Protein AF-A0A1Q3K1A4-F1 (afdb_monomer_lite)

Sequence (86 aa):
MSKTFAIAVSLALIGASAAVAQQGTKDGSYDPSATQSSPYLNNAPVGHRQPRLSDLPPETREAERPKVDPADAALDRKIKSICRGC

Structure (mmCIF, N/CA/C/O backbone):
data_AF-A0A1Q3K1A4-F1
#
_entry.id   AF-A0A1Q3K1A4-F1
#
loop_
_atom_site.group_PDB
_atom_site.id
_atom_site.type_symbol
_atom_site.label_atom_id
_atom_site.label_alt_id
_atom_site.label_comp_id
_atom_site.label_asym_id
_atom_site.label_entity_id
_atom_site.label_seq_id
_atom_site.pdbx_PDB_ins_code
_atom_site.Cartn_x
_atom_site.Cartn_y
_atom_site.Cartn_z
_atom_site.occupancy
_atom_site.B_iso_or_equiv
_atom_site.auth_seq_id
_atom_site.auth_comp_id
_atom_site.auth_asym_id
_atom_site.auth_atom_id
_atom_site.pdbx_PDB_model_num
ATOM 1 N N . MET A 1 1 ? 38.318 -20.085 43.980 1.00 53.88 1 MET A N 1
ATOM 2 C CA . MET A 1 1 ? 36.860 -20.331 43.879 1.00 53.88 1 MET A CA 1
ATOM 3 C C . MET A 1 1 ? 36.014 -19.058 43.972 1.00 53.88 1 MET A C 1
ATOM 5 O O . MET A 1 1 ? 35.0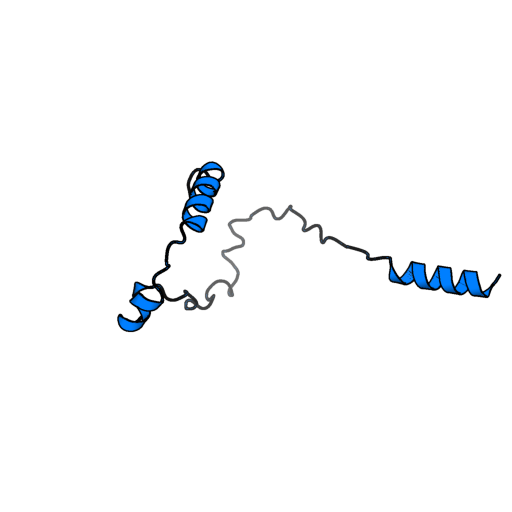24 -18.982 43.271 1.00 53.88 1 MET A O 1
ATOM 9 N N . SER A 1 2 ? 36.385 -18.020 44.730 1.00 60.81 2 SER A N 1
ATOM 10 C CA . SER A 1 2 ? 35.573 -16.786 44.850 1.00 60.81 2 SER A CA 1
ATOM 11 C C . SER A 1 2 ? 35.423 -15.962 43.557 1.00 60.81 2 SER A C 1
ATOM 13 O O . SER A 1 2 ? 34.361 -15.406 43.296 1.00 60.81 2 SER A O 1
ATOM 15 N N . LYS A 1 3 ? 36.462 -15.905 42.713 1.00 58.84 3 LYS A N 1
ATOM 16 C CA . LYS A 1 3 ? 36.459 -15.105 41.471 1.00 58.84 3 LYS A CA 1
ATOM 17 C C . LYS A 1 3 ? 35.544 -15.673 40.378 1.00 58.84 3 LYS A C 1
ATOM 19 O O . LYS A 1 3 ? 34.929 -14.910 39.645 1.00 58.84 3 LYS A O 1
ATOM 24 N N . THR A 1 4 ? 35.412 -16.998 40.295 1.00 61.53 4 THR A N 1
ATOM 25 C CA . THR A 1 4 ? 34.505 -17.666 39.345 1.00 61.53 4 THR A CA 1
ATOM 26 C C . THR A 1 4 ? 33.042 -17.500 39.752 1.00 61.53 4 THR A C 1
ATOM 28 O O . THR A 1 4 ? 32.194 -17.315 38.886 1.00 61.53 4 THR A O 1
ATOM 31 N N . PHE A 1 5 ? 32.755 -17.470 41.059 1.00 64.12 5 PHE A N 1
ATOM 32 C CA . PHE A 1 5 ? 31.423 -17.131 41.569 1.00 64.12 5 PHE A CA 1
ATOM 33 C C . PHE A 1 5 ? 31.031 -15.687 41.237 1.00 64.12 5 PHE A C 1
ATOM 35 O O . PHE A 1 5 ? 29.917 -15.454 40.781 1.00 64.12 5 PHE A O 1
ATOM 42 N N . ALA A 1 6 ? 31.954 -14.730 41.387 1.00 62.88 6 ALA A N 1
ATOM 43 C CA . ALA A 1 6 ? 31.687 -13.331 41.050 1.00 62.88 6 ALA A CA 1
ATOM 44 C C . ALA A 1 6 ? 31.363 -13.135 39.556 1.00 62.88 6 ALA A C 1
ATOM 46 O O . ALA A 1 6 ? 30.450 -12.389 39.219 1.00 62.88 6 ALA A O 1
ATOM 47 N N . ILE A 1 7 ? 32.058 -13.843 38.659 1.00 68.19 7 ILE A N 1
ATOM 48 C CA . ILE A 1 7 ? 31.804 -13.763 37.211 1.00 68.19 7 ILE A CA 1
ATOM 49 C C . ILE A 1 7 ? 30.452 -14.398 36.845 1.00 68.19 7 ILE A C 1
ATOM 51 O O . ILE A 1 7 ? 29.707 -13.830 36.049 1.00 68.19 7 ILE A O 1
ATOM 55 N N . ALA A 1 8 ? 30.105 -15.539 37.450 1.00 62.88 8 ALA A N 1
ATOM 56 C CA . ALA A 1 8 ? 28.837 -16.222 37.186 1.00 62.88 8 ALA A CA 1
ATOM 57 C C . ALA A 1 8 ? 27.614 -15.406 37.648 1.00 62.88 8 ALA A C 1
ATOM 59 O O . ALA A 1 8 ? 26.605 -15.362 36.946 1.00 62.88 8 ALA A O 1
ATOM 60 N N . VAL A 1 9 ? 27.716 -14.712 38.788 1.00 65.75 9 VAL A N 1
ATOM 61 C CA . VAL A 1 9 ? 26.646 -13.832 39.292 1.00 65.75 9 VAL A CA 1
ATOM 62 C C . VAL A 1 9 ? 26.457 -12.617 38.381 1.00 65.75 9 VAL A C 1
ATOM 64 O O . VAL A 1 9 ? 25.324 -12.283 38.040 1.00 65.75 9 VAL A O 1
ATOM 67 N N . SER A 1 10 ? 27.544 -11.995 37.918 1.00 60.62 10 SER A N 1
ATOM 68 C CA . SER A 1 10 ? 27.461 -10.839 37.016 1.00 60.62 10 SER A CA 1
ATOM 69 C C . SER A 1 10 ? 26.831 -11.185 35.665 1.00 60.62 10 SER A C 1
ATOM 71 O O . SER A 1 10 ? 26.079 -10.381 35.120 1.00 60.62 10 SER A O 1
ATOM 73 N N . LEU A 1 11 ? 27.088 -12.385 35.132 1.00 63.47 11 LEU A N 1
ATOM 74 C CA . LEU A 1 11 ? 26.509 -12.816 33.857 1.00 63.47 11 LEU A CA 1
ATOM 75 C C . LEU A 1 11 ? 25.006 -13.139 33.975 1.00 63.47 11 LEU A C 1
ATOM 77 O O . LEU A 1 11 ? 24.251 -12.895 33.037 1.00 63.47 11 LEU A O 1
ATOM 81 N N . ALA A 1 12 ? 24.556 -13.620 35.139 1.00 61.19 12 ALA A N 1
ATOM 82 C CA . ALA A 1 12 ? 23.146 -13.915 35.396 1.00 61.19 12 ALA A CA 1
ATOM 83 C C . ALA A 1 12 ? 22.265 -12.653 35.485 1.00 61.19 12 ALA A C 1
ATOM 85 O O . ALA A 1 12 ? 21.107 -12.693 35.076 1.00 61.19 12 ALA A O 1
ATOM 86 N N . LEU A 1 13 ? 22.801 -11.521 35.964 1.00 61.72 13 LEU A N 1
ATOM 87 C CA . LEU A 1 13 ? 22.035 -10.270 36.082 1.00 61.72 13 LEU A CA 1
ATOM 88 C C . LEU A 1 13 ? 21.769 -9.579 34.734 1.00 61.72 13 LEU A C 1
ATOM 90 O O . LEU A 1 13 ? 20.807 -8.826 34.622 1.00 61.72 13 LEU A O 1
ATOM 94 N N . ILE A 1 14 ? 22.590 -9.831 33.712 1.00 65.06 14 ILE A N 1
ATOM 95 C CA . ILE A 1 14 ? 22.466 -9.172 32.400 1.00 65.06 14 ILE A CA 1
ATOM 96 C C . ILE A 1 14 ? 21.459 -9.911 31.494 1.00 65.06 14 ILE A C 1
ATOM 98 O O . ILE A 1 14 ? 20.884 -9.313 30.588 1.00 65.06 14 ILE A O 1
ATOM 102 N N . GLY A 1 15 ? 21.199 -11.200 31.748 1.00 60.31 15 GLY A N 1
ATOM 103 C CA . GLY A 1 15 ? 20.333 -12.043 30.911 1.00 60.31 15 GLY A CA 1
ATOM 104 C C . GLY A 1 15 ? 18.840 -12.042 31.266 1.00 60.31 15 GLY A C 1
ATOM 105 O O . GLY A 1 15 ? 18.046 -12.636 30.540 1.00 60.31 15 GLY A O 1
ATOM 106 N N . ALA A 1 16 ? 18.430 -11.405 32.366 1.00 61.75 16 ALA A N 1
ATOM 107 C CA . ALA A 1 16 ? 17.038 -11.412 32.812 1.00 61.75 16 ALA A CA 1
ATOM 108 C C . ALA A 1 16 ? 16.234 -10.286 32.139 1.00 61.75 16 ALA A C 1
ATOM 110 O O . ALA A 1 16 ? 15.993 -9.227 32.715 1.00 61.75 16 ALA A O 1
ATOM 111 N N . SER A 1 17 ? 15.810 -10.504 3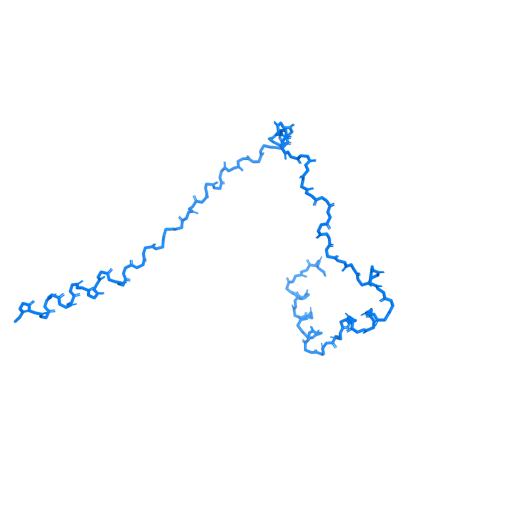0.895 1.00 62.75 17 SER A N 1
ATOM 112 C CA . SER A 1 17 ? 14.844 -9.623 30.231 1.00 62.75 17 SER A CA 1
ATOM 113 C C . SER A 1 17 ? 13.439 -9.869 30.796 1.00 62.75 17 SER A C 1
ATOM 115 O O . SER A 1 17 ? 12.795 -10.863 30.465 1.00 62.75 17 SER A O 1
ATOM 117 N N . ALA A 1 18 ? 12.946 -8.975 31.656 1.00 66.88 18 ALA A N 1
ATOM 118 C CA . ALA A 1 18 ? 11.558 -8.997 32.115 1.00 66.88 18 ALA A CA 1
ATOM 119 C C . ALA A 1 18 ? 10.648 -8.359 31.051 1.00 66.88 18 ALA A C 1
ATOM 121 O O . ALA A 1 18 ? 10.540 -7.138 30.958 1.00 66.88 18 ALA A O 1
ATOM 122 N N . ALA A 1 19 ? 9.992 -9.181 30.230 1.00 67.31 19 ALA A N 1
ATOM 123 C CA . ALA A 1 19 ? 8.925 -8.719 29.348 1.00 67.31 19 ALA A CA 1
ATOM 124 C C . ALA A 1 19 ? 7.623 -8.591 30.155 1.00 67.31 19 ALA A C 1
ATOM 126 O O . ALA A 1 19 ? 6.922 -9.573 30.390 1.00 67.31 19 ALA A O 1
ATOM 127 N N . VAL A 1 20 ? 7.299 -7.378 30.600 1.00 70.06 20 VAL A N 1
ATOM 128 C CA . VAL A 1 20 ? 5.971 -7.051 31.135 1.00 70.06 20 VAL A CA 1
ATOM 129 C C . VAL A 1 20 ? 5.053 -6.706 29.968 1.00 70.06 20 VAL A C 1
ATOM 131 O O . VAL A 1 20 ? 5.160 -5.639 29.369 1.00 70.06 20 VAL A O 1
ATOM 134 N N . ALA A 1 21 ? 4.145 -7.617 29.626 1.00 60.97 21 ALA A N 1
ATOM 135 C CA . ALA A 1 21 ? 3.025 -7.287 28.760 1.00 60.97 21 ALA A CA 1
ATOM 136 C C . ALA A 1 21 ? 2.033 -6.436 29.566 1.00 60.97 21 ALA A C 1
ATOM 138 O O . ALA A 1 21 ? 1.524 -6.880 30.596 1.00 60.97 21 ALA A O 1
ATOM 139 N N . GLN A 1 22 ? 1.733 -5.222 29.099 1.00 60.88 22 GLN A N 1
ATOM 140 C CA . GLN A 1 22 ? 0.534 -4.517 29.544 1.00 60.88 22 GLN A CA 1
ATOM 141 C C . GLN A 1 22 ? -0.666 -5.332 29.071 1.00 60.88 22 GLN A C 1
ATOM 143 O O . GLN A 1 22 ? -1.067 -5.265 27.908 1.00 60.88 22 GLN A O 1
ATOM 148 N N . GLN A 1 23 ? -1.229 -6.126 29.978 1.00 57.88 23 GLN A N 1
ATOM 149 C CA . GLN A 1 23 ? -2.539 -6.713 29.784 1.00 57.88 23 GLN A CA 1
ATOM 150 C C . GLN A 1 23 ? -3.535 -5.556 29.858 1.00 57.88 23 GLN A C 1
ATOM 152 O O . GLN A 1 23 ? -4.014 -5.192 30.929 1.00 57.88 23 GLN A O 1
ATOM 157 N N . GLY A 1 24 ? -3.762 -4.906 28.713 1.00 56.47 24 GLY A N 1
ATOM 158 C CA . GLY A 1 24 ? -4.853 -3.960 28.559 1.00 56.47 24 GLY A CA 1
ATOM 159 C C . GLY A 1 24 ? -6.119 -4.673 29.004 1.00 56.47 24 GLY A C 1
ATOM 160 O O . GLY A 1 24 ? -6.443 -5.739 28.474 1.00 56.47 24 GLY A O 1
ATOM 161 N N . THR A 1 25 ? -6.779 -4.135 30.023 1.00 54.78 25 THR A N 1
ATOM 162 C CA . THR A 1 25 ? -8.083 -4.611 30.461 1.00 54.78 25 THR A CA 1
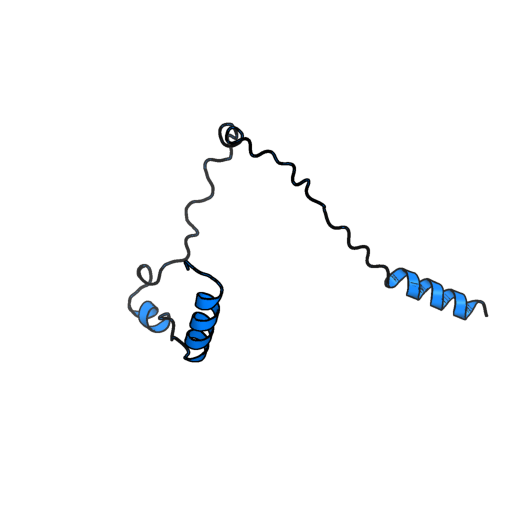ATOM 163 C C . THR A 1 25 ? -9.001 -4.555 29.251 1.00 54.78 25 THR A C 1
ATOM 165 O O . THR A 1 25 ? -9.426 -3.495 28.795 1.00 54.78 25 THR A O 1
ATOM 168 N N . LYS A 1 26 ? -9.288 -5.728 28.695 1.00 54.19 26 LYS A N 1
ATOM 169 C CA . LYS A 1 26 ? -10.273 -5.936 27.634 1.00 54.19 26 LYS A CA 1
ATOM 170 C C . LYS A 1 26 ? -11.696 -5.856 28.199 1.00 54.19 26 LYS A C 1
ATOM 172 O O . LYS A 1 26 ? -12.568 -6.569 27.744 1.00 54.19 26 LYS A O 1
ATOM 177 N N . ASP A 1 27 ? -11.916 -4.954 29.149 1.00 53.03 27 ASP A N 1
ATOM 178 C CA . ASP A 1 27 ? -13.225 -4.626 29.712 1.00 53.03 27 ASP A CA 1
ATOM 179 C C . ASP A 1 27 ? -13.523 -3.137 29.506 1.00 53.03 27 ASP A C 1
ATOM 181 O O . ASP A 1 27 ? -14.181 -2.476 30.307 1.00 53.03 27 ASP A O 1
ATOM 185 N N . GLY A 1 28 ? -13.040 -2.585 28.392 1.00 52.50 28 GLY A N 1
ATOM 186 C CA . GLY A 1 28 ? -13.660 -1.409 27.809 1.00 52.50 28 GLY A CA 1
ATOM 187 C C . GLY A 1 28 ? -15.011 -1.832 27.255 1.00 52.50 28 GLY A C 1
ATOM 188 O O . GLY A 1 28 ? -15.111 -2.171 26.076 1.00 52.50 28 GLY A O 1
ATOM 189 N N . SER A 1 29 ? -16.036 -1.854 28.110 1.00 54.12 29 SER A N 1
ATOM 190 C CA . SER A 1 29 ? -17.418 -1.791 27.647 1.00 54.12 29 SER A CA 1
ATOM 191 C C . SER A 1 29 ? -17.479 -0.625 26.665 1.00 54.12 29 SER A C 1
ATOM 193 O O . SER A 1 29 ? -17.136 0.506 27.017 1.00 54.12 29 SER A O 1
ATOM 195 N N . TYR A 1 30 ? -17.784 -0.915 25.404 1.00 55.41 30 TYR A N 1
ATOM 196 C CA . TYR A 1 30 ? -17.983 0.120 24.409 1.00 55.41 30 TYR A CA 1
ATOM 197 C C . TYR A 1 30 ? -19.233 0.878 24.854 1.00 55.41 30 TYR A C 1
ATOM 199 O O . TYR A 1 30 ? -20.351 0.389 24.735 1.00 55.41 30 TYR A O 1
ATOM 207 N N . ASP A 1 31 ? -19.049 2.047 25.453 1.00 55.12 31 ASP A N 1
ATOM 208 C CA . ASP A 1 31 ? -20.144 2.984 25.617 1.00 55.12 31 ASP A CA 1
ATOM 209 C C . ASP A 1 31 ? -20.214 3.804 24.321 1.00 55.12 31 ASP A C 1
ATOM 211 O O . ASP A 1 31 ? -19.360 4.672 24.105 1.00 55.12 31 ASP A O 1
ATOM 215 N N . PRO A 1 32 ? -21.182 3.547 23.420 1.00 55.84 32 PRO A N 1
ATOM 216 C CA . PRO A 1 32 ? -21.350 4.356 22.216 1.00 55.84 32 PRO A CA 1
ATOM 217 C C . PRO A 1 32 ? -21.685 5.826 22.539 1.00 55.84 32 PRO A C 1
ATOM 219 O O . PRO A 1 32 ? -21.640 6.672 21.643 1.00 55.84 32 PRO A O 1
ATOM 222 N N . SER A 1 33 ? -21.987 6.158 23.801 1.00 55.00 33 SER A N 1
ATOM 223 C CA . SER A 1 33 ? -22.188 7.527 24.276 1.00 55.00 33 SER A CA 1
ATOM 224 C C . SER A 1 33 ? -20.890 8.244 24.677 1.00 55.00 33 SER A C 1
ATOM 226 O O . SER A 1 33 ? -20.879 9.476 24.715 1.00 55.00 33 SER A O 1
ATOM 228 N N . ALA A 1 34 ? -19.778 7.537 24.922 1.00 53.03 34 ALA A N 1
ATOM 229 C CA . ALA A 1 34 ? -18.512 8.163 25.334 1.00 53.03 34 ALA A CA 1
ATOM 230 C C . ALA A 1 34 ? -17.848 8.994 24.214 1.00 53.03 34 ALA A C 1
ATOM 232 O O . ALA A 1 34 ? -16.962 9.810 24.471 1.00 53.03 34 ALA A O 1
ATOM 233 N N . THR A 1 35 ? -18.291 8.830 22.964 1.00 52.78 35 THR A N 1
ATOM 234 C CA . THR A 1 35 ? -17.834 9.627 21.814 1.00 52.78 35 THR A CA 1
ATOM 235 C C . THR A 1 35 ? -18.527 10.993 21.719 1.00 52.78 35 THR A C 1
ATOM 237 O O . THR A 1 35 ? -18.078 11.846 20.961 1.00 52.78 35 THR A O 1
ATOM 240 N N . GLN A 1 36 ? -19.599 11.252 22.477 1.00 53.84 36 GLN A N 1
ATOM 241 C CA . GLN A 1 36 ? -20.391 12.479 22.295 1.00 53.84 36 GLN A CA 1
ATOM 242 C C . GLN A 1 36 ? -19.940 13.667 23.159 1.00 53.84 36 GLN A C 1
ATOM 244 O O . GLN A 1 36 ? -20.345 14.793 22.886 1.00 53.84 36 GLN A O 1
ATOM 249 N N . SER A 1 37 ? -19.091 13.464 24.173 1.00 52.94 37 SER A N 1
ATOM 250 C CA . SER A 1 37 ? -18.813 14.501 25.183 1.00 52.94 37 SER A CA 1
ATOM 251 C C . SER A 1 37 ? -17.355 14.949 25.299 1.00 52.94 37 SER A C 1
ATOM 253 O O . SER A 1 37 ? -17.021 15.651 26.252 1.00 52.94 37 SER A O 1
ATOM 255 N N . SER A 1 38 ? -16.471 14.586 24.364 1.00 54.38 38 SER A N 1
ATOM 256 C CA . SER A 1 38 ? -15.115 15.148 24.353 1.00 54.38 38 SER A CA 1
ATOM 257 C C . SER A 1 38 ? -15.054 16.378 23.438 1.00 54.38 38 SER A C 1
ATOM 259 O O . SER A 1 38 ? -15.172 16.228 22.219 1.00 54.38 38 SER A O 1
ATOM 261 N N . PRO A 1 39 ? -14.812 17.592 23.975 1.00 56.94 39 PRO A N 1
ATOM 262 C CA . PRO A 1 39 ? -14.647 18.804 23.167 1.00 56.94 39 PRO A CA 1
ATOM 263 C C . PRO A 1 39 ? -13.420 18.755 22.234 1.00 56.94 39 PRO A C 1
ATOM 265 O O . PRO A 1 39 ? -13.254 19.636 21.394 1.00 56.94 39 PRO A O 1
ATOM 268 N N . TYR A 1 40 ? -12.584 17.715 22.337 1.00 56.88 40 TYR A N 1
ATOM 269 C CA . TYR A 1 40 ? -11.376 17.521 21.532 1.00 56.88 40 TYR A CA 1
ATOM 270 C C . TYR A 1 40 ? -11.540 16.529 20.366 1.00 56.88 40 TYR A C 1
ATOM 272 O O . TYR A 1 40 ? -10.587 16.317 19.622 1.00 56.88 40 TYR A O 1
ATOM 280 N N . LEU A 1 41 ? -12.721 15.929 20.161 1.00 56.31 41 LEU A N 1
ATOM 281 C CA . LEU A 1 41 ? -12.941 14.946 19.081 1.00 56.31 41 LEU A CA 1
ATOM 282 C C . LEU A 1 41 ? -13.139 15.555 17.681 1.00 56.31 41 LEU A C 1
ATOM 284 O O . LEU A 1 41 ? -13.189 14.816 16.702 1.00 56.31 41 LEU A O 1
ATOM 288 N N . ASN A 1 42 ? -13.222 16.881 17.556 1.00 61.12 42 ASN A N 1
ATOM 289 C CA . ASN A 1 42 ? -13.710 17.521 16.330 1.00 61.12 42 ASN A CA 1
ATOM 290 C C . ASN A 1 42 ? -12.651 18.102 15.387 1.00 61.12 42 ASN A C 1
ATOM 292 O O . ASN A 1 42 ? -13.034 18.836 14.488 1.00 61.12 42 ASN A O 1
ATOM 296 N N . ASN A 1 43 ? -11.357 17.803 15.525 1.00 63.88 43 ASN A N 1
ATOM 297 C CA . ASN A 1 43 ? -10.372 18.193 14.503 1.00 63.88 43 ASN A CA 1
ATOM 298 C C . ASN A 1 43 ? -9.123 17.300 14.544 1.00 63.88 43 ASN A C 1
ATOM 300 O O . ASN A 1 43 ? -8.037 17.743 14.914 1.00 63.88 43 ASN A O 1
ATOM 304 N N . ALA A 1 44 ? -9.237 16.039 14.121 1.00 63.62 44 ALA A N 1
ATOM 305 C CA . ALA A 1 44 ? -8.067 15.428 13.492 1.00 63.62 44 ALA A CA 1
ATOM 306 C C . ALA A 1 44 ? -7.791 16.232 12.204 1.00 63.62 44 ALA A C 1
ATOM 308 O O . ALA A 1 44 ? -8.742 16.440 11.446 1.00 63.62 44 ALA A O 1
ATOM 309 N N . PRO A 1 45 ? -6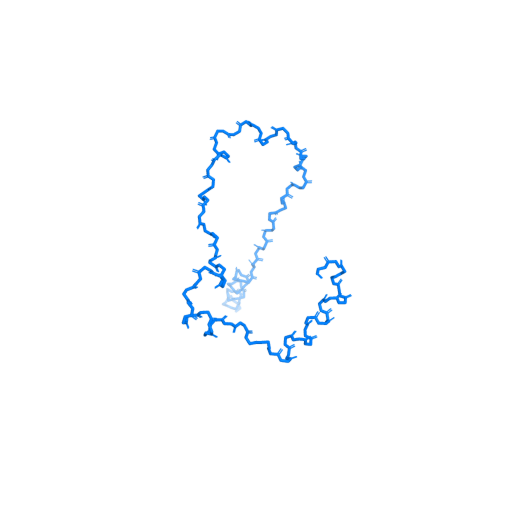.562 16.720 11.945 1.00 68.25 45 PRO A N 1
ATOM 310 C CA . PRO A 1 45 ? -6.259 17.466 10.729 1.00 68.25 45 PRO A CA 1
ATOM 311 C C . PRO A 1 4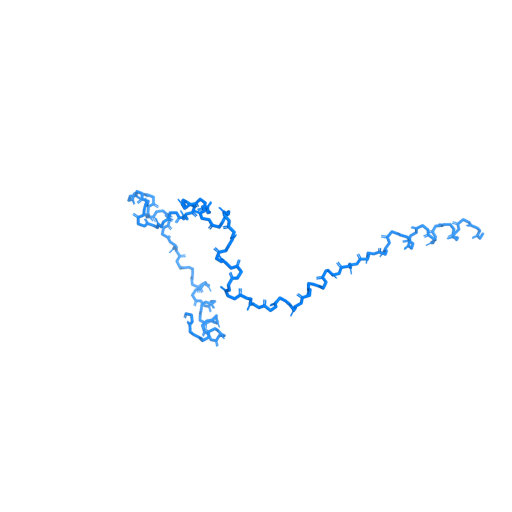5 ? -6.689 16.678 9.487 1.00 68.25 45 PRO A C 1
ATOM 313 O O . PRO A 1 45 ? -6.101 15.654 9.131 1.00 68.25 45 PRO A O 1
ATOM 316 N N . VAL A 1 46 ? -7.751 17.142 8.834 1.00 65.75 46 VAL A N 1
ATOM 317 C CA . VAL A 1 46 ? -8.249 16.545 7.597 1.00 65.75 46 VAL A CA 1
ATOM 318 C C . VAL A 1 46 ? -7.334 17.046 6.485 1.00 65.75 46 VAL A C 1
ATOM 320 O O . VAL A 1 46 ? -7.441 18.190 6.058 1.00 65.75 46 VAL A O 1
ATOM 323 N N . GLY A 1 47 ? -6.367 16.228 6.067 1.00 66.38 47 GLY A N 1
ATOM 324 C CA . GLY A 1 47 ? -5.390 16.676 5.066 1.00 66.38 47 GLY A CA 1
ATOM 325 C C . GLY A 1 47 ? -4.221 15.742 4.763 1.00 66.38 47 GLY A C 1
ATOM 326 O O . GLY A 1 47 ? -3.576 15.919 3.739 1.00 66.38 47 GLY A O 1
ATOM 327 N N . HIS A 1 48 ? -3.965 14.705 5.566 1.00 68.06 48 HIS A N 1
ATOM 328 C CA . HIS A 1 48 ? -2.917 13.716 5.263 1.00 68.06 48 HIS A CA 1
ATOM 329 C C . HIS A 1 48 ? -3.421 12.536 4.428 1.00 68.06 48 HIS A C 1
ATOM 331 O O . HIS A 1 48 ? -2.978 11.400 4.608 1.00 68.06 48 HIS A O 1
ATOM 337 N N . ARG A 1 49 ? -4.357 12.767 3.498 1.00 77.25 49 ARG A N 1
ATOM 338 C CA . ARG A 1 49 ? -4.603 11.738 2.487 1.00 77.25 49 ARG A CA 1
ATOM 339 C C . ARG A 1 49 ? -3.354 11.688 1.618 1.00 77.25 49 ARG A C 1
ATOM 341 O O . ARG A 1 49 ? -2.980 12.699 1.033 1.00 77.25 49 ARG A O 1
ATOM 348 N N . GLN A 1 50 ? -2.715 10.524 1.551 1.00 83.00 50 GLN A N 1
ATOM 349 C CA . GLN A 1 50 ? -1.700 10.299 0.530 1.00 83.00 50 GLN A CA 1
ATOM 350 C C . GLN A 1 50 ? -2.320 10.632 -0.841 1.00 83.00 50 GLN A C 1
ATOM 352 O O . GLN A 1 50 ? -3.451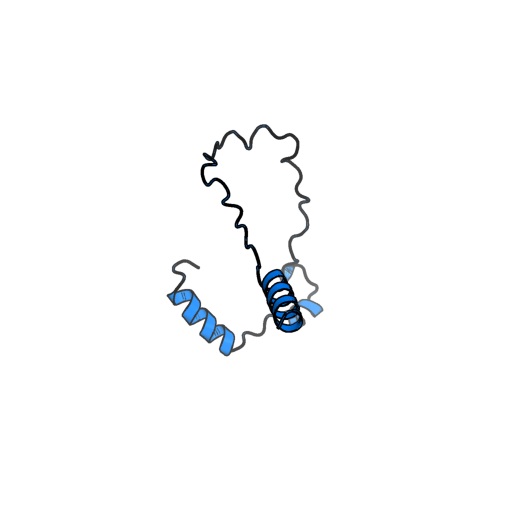 10.181 -1.093 1.00 83.00 50 GLN A O 1
ATOM 357 N N . PRO A 1 51 ? -1.640 11.442 -1.679 1.00 86.06 51 PRO A N 1
ATOM 358 C CA . PRO A 1 51 ? -2.109 11.765 -3.018 1.00 86.06 51 PRO A CA 1
ATOM 359 C C . PRO A 1 51 ? -2.421 10.485 -3.781 1.00 86.06 51 PRO A C 1
ATOM 361 O O . PRO A 1 51 ? -1.639 9.531 -3.770 1.00 86.06 51 PRO A O 1
ATOM 364 N N . ARG A 1 52 ? -3.586 10.437 -4.422 1.00 83.44 52 ARG A N 1
ATOM 365 C CA . ARG A 1 52 ? -3.885 9.354 -5.355 1.00 83.44 52 ARG A CA 1
ATOM 366 C C . ARG A 1 52 ? -3.135 9.613 -6.653 1.00 83.44 52 ARG A C 1
ATOM 368 O O . ARG A 1 52 ? -2.799 10.746 -6.974 1.00 83.44 52 ARG A O 1
ATOM 375 N N . LEU A 1 53 ? -2.974 8.571 -7.462 1.00 83.00 53 LEU A N 1
ATOM 376 C CA . LEU A 1 53 ? -2.374 8.697 -8.792 1.00 83.00 53 LEU A CA 1
ATOM 377 C C . LEU A 1 53 ? -3.099 9.753 -9.658 1.00 83.00 53 LEU A C 1
ATOM 379 O O . LEU A 1 53 ? -2.470 10.458 -10.434 1.00 83.00 53 LEU A O 1
ATOM 383 N N . SER A 1 54 ? -4.416 9.930 -9.487 1.00 84.19 54 SER A N 1
ATOM 384 C CA . SER A 1 54 ? -5.196 10.992 -10.147 1.00 84.19 54 SER A CA 1
ATOM 385 C C . SER A 1 54 ? -4.782 12.409 -9.753 1.00 84.19 54 SER A C 1
ATOM 387 O O . SER A 1 54 ? -4.976 13.338 -10.530 1.00 84.19 54 SER A O 1
ATOM 389 N N . ASP A 1 55 ? -4.217 12.573 -8.565 1.00 87.31 55 ASP A N 1
ATOM 390 C CA . ASP A 1 55 ? -3.899 13.872 -7.974 1.00 87.31 55 ASP A CA 1
ATOM 391 C C . ASP A 1 55 ? -2.489 14.333 -8.383 1.00 87.31 55 ASP A C 1
ATOM 393 O O . ASP A 1 55 ? -2.112 15.479 -8.154 1.00 87.31 55 ASP A O 1
ATOM 397 N N . LEU A 1 56 ? -1.721 13.445 -9.023 1.00 85.75 56 LEU A N 1
ATOM 398 C CA . LEU A 1 56 ? -0.385 13.716 -9.535 1.00 85.75 56 LEU A CA 1
ATOM 399 C C . LEU A 1 56 ? -0.428 14.303 -10.955 1.00 85.75 56 LEU A C 1
ATOM 401 O O . LEU A 1 56 ? -1.333 13.961 -11.726 1.00 85.75 56 LEU A O 1
ATOM 405 N N . PRO A 1 57 ? 0.546 15.149 -11.332 1.00 90.00 57 PRO A N 1
ATOM 406 C CA . PRO A 1 57 ? 0.740 15.593 -12.711 1.00 90.00 57 PRO A CA 1
ATOM 407 C C . PRO A 1 57 ? 0.888 14.429 -13.714 1.00 90.00 57 PRO A C 1
ATOM 409 O O . PRO A 1 57 ? 1.359 13.349 -13.351 1.00 90.00 57 PRO A O 1
ATOM 412 N N . PRO A 1 58 ? 0.491 14.600 -14.988 1.00 84.06 58 PRO A N 1
ATOM 413 C CA . PRO A 1 58 ? 0.492 13.512 -15.970 1.00 84.06 58 PRO A CA 1
ATOM 414 C C . PRO A 1 58 ? 1.883 12.904 -16.207 1.00 84.06 58 PRO A C 1
ATOM 416 O O . PRO A 1 58 ? 1.985 11.692 -16.396 1.00 84.06 58 PRO A O 1
ATOM 419 N N . GLU A 1 59 ? 2.946 13.704 -16.131 1.00 83.81 59 GLU A N 1
ATOM 420 C CA . GLU A 1 59 ? 4.333 13.253 -16.263 1.00 83.81 59 GLU A CA 1
ATOM 421 C C . GLU A 1 59 ? 4.796 12.330 -15.123 1.00 83.81 59 GLU A C 1
ATOM 423 O O . GLU A 1 59 ? 5.544 11.383 -15.367 1.00 83.81 59 GLU A O 1
ATOM 428 N N . THR A 1 60 ? 4.331 12.549 -13.889 1.00 82.12 60 THR A N 1
ATOM 429 C CA . THR A 1 60 ? 4.674 11.693 -12.742 1.00 82.12 60 THR A CA 1
ATOM 430 C C . THR A 1 60 ? 3.758 10.484 -12.639 1.00 82.12 60 THR A C 1
ATOM 432 O O . THR A 1 60 ? 4.190 9.439 -12.157 1.00 82.12 60 THR A O 1
ATOM 435 N N . ARG A 1 61 ? 2.528 10.564 -13.166 1.00 81.88 61 ARG A N 1
ATOM 436 C CA . ARG A 1 61 ? 1.607 9.419 -13.194 1.00 81.88 61 ARG A CA 1
ATOM 437 C C . ARG A 1 61 ? 2.214 8.213 -13.878 1.00 81.88 61 ARG A C 1
ATOM 439 O O . ARG A 1 61 ? 2.145 7.138 -13.305 1.00 81.88 61 ARG A O 1
ATOM 446 N N . GLU A 1 62 ? 2.780 8.385 -15.072 1.00 79.25 62 GLU A N 1
ATOM 447 C CA . GLU A 1 62 ? 3.411 7.314 -15.861 1.00 79.25 62 GLU A CA 1
ATOM 448 C C . GLU A 1 62 ? 4.562 6.639 -15.099 1.00 79.25 62 GLU A C 1
ATOM 450 O O . GLU A 1 62 ? 4.646 5.411 -15.071 1.00 79.25 62 GLU A O 1
ATOM 455 N N . ALA A 1 63 ? 5.406 7.439 -14.441 1.00 79.69 63 ALA A N 1
ATOM 456 C CA . ALA A 1 63 ? 6.544 6.960 -13.659 1.00 79.69 63 ALA A CA 1
ATOM 457 C C . ALA A 1 63 ? 6.118 6.235 -12.370 1.00 79.69 63 ALA A C 1
ATOM 459 O O . ALA A 1 63 ? 6.761 5.267 -11.968 1.00 79.69 63 ALA A O 1
ATOM 460 N N . GLU A 1 64 ? 5.025 6.680 -11.747 1.00 77.88 64 GLU A N 1
ATOM 461 C CA . GLU A 1 64 ? 4.483 6.113 -10.509 1.00 77.88 64 GLU A CA 1
ATOM 462 C C . GLU A 1 64 ? 3.426 5.026 -10.743 1.00 77.88 64 GLU A C 1
ATOM 464 O O . GLU A 1 64 ? 2.890 4.464 -9.782 1.00 77.88 64 GLU A O 1
ATOM 469 N N . ARG A 1 65 ? 3.114 4.680 -12.004 1.00 78.44 65 ARG A N 1
ATOM 470 C CA . ARG A 1 65 ? 2.207 3.561 -12.284 1.00 78.44 65 ARG A CA 1
ATOM 471 C C . ARG A 1 65 ? 2.803 2.292 -11.673 1.00 78.44 65 ARG A C 1
ATOM 473 O O . ARG A 1 65 ? 3.914 1.910 -12.051 1.00 78.44 65 ARG A O 1
ATOM 480 N N . PRO A 1 66 ? 2.069 1.590 -10.791 1.00 71.88 66 PRO A N 1
ATOM 481 C CA . PRO A 1 66 ? 2.559 0.345 -10.233 1.00 71.88 66 PRO A CA 1
ATOM 482 C C . PRO A 1 66 ? 2.768 -0.650 -11.375 1.00 71.88 66 PRO A C 1
ATOM 484 O O . PRO A 1 66 ? 1.822 -1.043 -12.067 1.00 71.88 66 PRO A O 1
ATOM 487 N N . LYS A 1 67 ? 4.026 -1.036 -11.604 1.00 77.69 67 LYS A N 1
ATOM 488 C CA . LYS A 1 67 ? 4.339 -2.182 -12.452 1.00 77.69 67 LYS A CA 1
ATOM 489 C C . LYS A 1 67 ? 3.929 -3.420 -11.677 1.00 77.69 67 LYS A C 1
ATOM 491 O O . LYS A 1 67 ? 4.502 -3.708 -10.636 1.00 77.69 67 LYS A O 1
ATOM 496 N N . VAL A 1 68 ? 2.923 -4.125 -12.179 1.00 76.12 68 VAL A N 1
ATOM 497 C CA . VAL A 1 68 ? 2.513 -5.399 -11.592 1.00 76.12 68 VAL A CA 1
ATOM 498 C C . VAL A 1 68 ? 3.619 -6.408 -11.880 1.00 76.12 68 VAL A C 1
ATOM 500 O O . VAL A 1 68 ? 3.777 -6.846 -13.022 1.00 76.12 68 VAL A O 1
ATOM 503 N N . ASP A 1 69 ? 4.402 -6.740 -10.858 1.00 85.50 69 ASP A N 1
ATOM 504 C CA . ASP A 1 69 ? 5.349 -7.844 -10.928 1.00 85.50 69 ASP A CA 1
ATOM 505 C C . ASP A 1 69 ? 4.550 -9.161 -11.037 1.00 85.50 69 ASP A C 1
ATOM 507 O O . ASP A 1 69 ? 3.584 -9.368 -10.289 1.00 85.50 69 ASP A O 1
ATOM 511 N N . PRO A 1 70 ? 4.892 -10.082 -11.956 1.00 84.31 70 PRO A N 1
ATOM 512 C CA . PRO A 1 70 ? 4.307 -11.423 -11.966 1.00 84.31 70 PRO A CA 1
ATOM 513 C C . PRO A 1 70 ? 4.385 -12.150 -10.608 1.00 84.31 70 PRO A C 1
ATOM 515 O O . PRO A 1 70 ? 3.500 -12.964 -10.313 1.00 84.31 70 PRO A O 1
ATOM 518 N N . ALA A 1 71 ? 5.390 -11.863 -9.773 1.00 85.88 71 ALA A N 1
ATOM 519 C CA . ALA A 1 71 ? 5.490 -12.385 -8.410 1.00 85.88 71 ALA A CA 1
ATOM 520 C C . ALA A 1 71 ? 4.363 -11.865 -7.500 1.00 85.88 71 ALA A C 1
ATOM 522 O O . ALA A 1 71 ? 3.739 -12.658 -6.785 1.00 85.88 71 ALA A O 1
ATOM 523 N N . ASP A 1 72 ? 4.030 -10.578 -7.596 1.00 85.12 72 ASP A N 1
ATOM 524 C CA . ASP A 1 72 ? 2.942 -9.956 -6.832 1.00 85.12 72 ASP A CA 1
ATOM 525 C C . ASP A 1 72 ? 1.584 -10.516 -7.256 1.00 85.12 72 ASP A C 1
ATOM 527 O O . ASP A 1 72 ? 0.758 -10.870 -6.415 1.00 85.12 72 ASP A O 1
ATOM 531 N N . ALA A 1 73 ? 1.382 -10.741 -8.558 1.00 86.00 73 ALA A N 1
ATOM 532 C CA . ALA A 1 73 ? 0.165 -11.379 -9.060 1.00 86.00 73 ALA A CA 1
ATOM 533 C C . ALA A 1 73 ? -0.012 -12.813 -8.524 1.00 86.00 73 ALA A C 1
ATOM 535 O O . ALA A 1 73 ? -1.138 -13.292 -8.358 1.00 86.00 73 ALA A O 1
ATOM 536 N N . ALA A 1 74 ? 1.085 -13.536 -8.273 1.00 88.44 74 ALA A N 1
ATOM 537 C CA . ALA A 1 74 ? 1.034 -14.851 -7.642 1.00 88.44 74 ALA A CA 1
ATOM 538 C C . ALA A 1 74 ? 0.741 -14.769 -6.139 1.00 88.44 74 ALA A C 1
ATOM 540 O O . ALA A 1 74 ? 0.008 -15.622 -5.624 1.00 88.44 74 ALA A O 1
ATOM 541 N N . LEU A 1 75 ? 1.272 -13.754 -5.454 1.00 87.12 75 LEU A N 1
ATOM 542 C CA . LEU A 1 75 ? 0.959 -13.471 -4.054 1.00 87.12 75 LEU A CA 1
ATOM 543 C C . LEU A 1 75 ? -0.520 -13.119 -3.872 1.00 87.12 75 LEU A C 1
ATOM 545 O O . LEU A 1 75 ? -1.182 -13.728 -3.034 1.00 87.12 75 LEU A O 1
ATOM 549 N N . ASP A 1 76 ? -1.068 -12.241 -4.707 1.00 86.69 76 ASP A N 1
ATOM 550 C CA . ASP A 1 76 ? -2.468 -11.808 -4.641 1.00 86.69 76 ASP A CA 1
ATOM 551 C C . ASP A 1 76 ? -3.451 -12.971 -4.780 1.00 86.69 76 ASP A C 1
ATOM 553 O O . ASP A 1 76 ? -4.465 -13.029 -4.082 1.00 86.69 76 ASP A O 1
ATOM 557 N N . ARG A 1 77 ? -3.142 -13.956 -5.634 1.00 88.06 77 ARG A N 1
ATOM 558 C CA . ARG A 1 77 ? -3.950 -15.184 -5.743 1.00 88.06 77 ARG A CA 1
ATOM 559 C C . ARG A 1 77 ? -3.957 -15.981 -4.441 1.00 88.06 77 ARG A C 1
ATOM 561 O O . ARG A 1 77 ? -5.003 -16.504 -4.057 1.00 88.06 77 ARG A O 1
ATOM 568 N N . LYS A 1 78 ? -2.813 -16.068 -3.753 1.00 89.12 78 LYS A N 1
ATOM 569 C CA . LYS A 1 78 ? -2.724 -16.732 -2.444 1.00 89.12 78 LYS A CA 1
ATOM 570 C C . LYS A 1 78 ? -3.475 -15.932 -1.383 1.00 89.12 78 LYS A C 1
ATOM 572 O O . LYS A 1 78 ? -4.255 -16.513 -0.635 1.00 89.12 78 LYS A O 1
ATOM 577 N N . ILE A 1 79 ? -3.315 -14.613 -1.361 1.00 89.12 79 ILE A N 1
ATOM 578 C CA . ILE A 1 79 ? -3.968 -13.738 -0.382 1.00 89.12 79 ILE A CA 1
ATOM 579 C C . ILE A 1 79 ? -5.492 -13.784 -0.545 1.00 89.12 79 ILE A C 1
ATOM 581 O O . ILE A 1 79 ? -6.189 -14.004 0.441 1.00 89.12 79 ILE A O 1
ATOM 585 N N . LYS A 1 80 ? -6.022 -13.715 -1.774 1.00 87.81 80 LYS A N 1
ATOM 586 C CA . LYS A 1 80 ? -7.468 -13.861 -2.046 1.00 87.81 80 LYS A CA 1
ATOM 587 C C . LYS A 1 80 ? -8.043 -15.216 -1.632 1.00 87.81 80 LYS A C 1
ATOM 589 O O . LYS A 1 80 ? -9.224 -15.309 -1.314 1.00 87.81 80 LYS A O 1
ATOM 594 N N . SER A 1 81 ? -7.229 -16.273 -1.631 1.00 83.75 81 SER A N 1
ATOM 595 C CA . SER A 1 81 ? -7.670 -17.586 -1.142 1.00 83.75 81 SER A CA 1
ATOM 596 C C . SER A 1 81 ? -7.818 -17.643 0.385 1.00 83.75 81 SER A C 1
ATOM 598 O O . SER A 1 81 ? -8.624 -18.426 0.885 1.00 83.75 81 SER A O 1
ATOM 600 N N . ILE A 1 82 ? -7.081 -16.795 1.112 1.00 87.94 82 ILE A N 1
ATOM 601 C CA . ILE A 1 82 ? -7.084 -16.707 2.580 1.00 87.94 82 ILE A CA 1
ATOM 602 C C . ILE A 1 82 ? -8.126 -15.683 3.048 1.00 87.94 82 ILE A C 1
ATOM 604 O O . ILE A 1 82 ? -8.935 -15.962 3.931 1.00 87.94 82 ILE A O 1
ATOM 608 N N . CYS A 1 83 ? -8.141 -14.507 2.426 1.00 83.94 83 CYS A N 1
ATOM 609 C CA . CYS A 1 83 ? -9.031 -13.404 2.754 1.00 83.94 83 CYS A CA 1
ATOM 610 C C . CYS A 1 83 ? -10.247 -13.419 1.818 1.00 83.94 83 CYS A C 1
ATOM 612 O O . CYS A 1 83 ? -10.224 -12.832 0.736 1.00 83.94 83 CYS A O 1
ATOM 614 N N . ARG A 1 84 ? -11.330 -14.100 2.215 1.00 76.62 84 ARG A N 1
ATOM 615 C CA . ARG A 1 84 ? -12.595 -14.053 1.465 1.00 76.62 84 ARG A CA 1
ATOM 616 C C . ARG A 1 84 ? -13.289 -12.709 1.691 1.00 76.62 84 ARG A C 1
ATOM 618 O O . ARG A 1 84 ? -13.716 -12.430 2.805 1.00 76.62 84 ARG A O 1
ATOM 625 N N . GLY A 1 85 ? -13.439 -11.920 0.626 1.00 71.12 85 GLY A N 1
ATOM 626 C CA . GLY A 1 85 ? -14.146 -10.631 0.650 1.00 71.12 85 GLY A CA 1
ATOM 627 C C . GLY A 1 85 ? -13.260 -9.385 0.538 1.00 71.12 85 GLY A C 1
ATOM 628 O O . GLY A 1 85 ? -13.770 -8.287 0.746 1.00 71.12 85 GLY A O 1
ATOM 629 N N . CYS A 1 86 ? -11.972 -9.549 0.215 1.00 62.66 86 CYS A N 1
ATOM 630 C CA . CYS A 1 86 ? -11.051 -8.462 -0.137 1.00 62.66 86 CYS A CA 1
ATOM 631 C C . CYS A 1 86 ? -10.937 -8.260 -1.654 1.00 62.66 86 CYS A C 1
ATOM 633 O O . CYS A 1 86 ? -10.993 -9.266 -2.404 1.00 62.66 86 CYS A O 1
#

Radius of gyration: 27.3 Å; chains: 1; bounding box: 59×39×61 Å

pLDDT: mean 70.03, std 12.46, range [52.5, 90.0]

Foldseek 3Di:
DVVVVVVVVVVVVVPDDDDDDPPDPPPPPPPVCVQPPDPPNPDPPPDPDDDDLVNDDPVVSVVPPDDDDPVNVVVVVVVCVVDPPD

Secondary structure (DSSP, 8-state):
-HHHHHHHHHHHHHS----------S-----TTTTSS-TTTT-S-TT-PPPPGGGS-HHHHHHHS----HHHHHHHHHHHHHSTT-